Protein AF-A0A7H4N1X7-F1 (afdb_monomer)

pLDDT: mean 76.86, std 14.46, range [34.5, 92.25]

Mean predicted aligned error: 7.49 Å

Structure (mmCIF, N/CA/C/O backbone):
data_AF-A0A7H4N1X7-F1
#
_entry.id   AF-A0A7H4N1X7-F1
#
loop_
_atom_site.group_PDB
_atom_site.id
_atom_site.type_symbol
_atom_site.label_atom_id
_atom_site.label_alt_id
_atom_site.label_comp_id
_atom_site.label_asym_id
_atom_site.label_entity_id
_atom_site.label_seq_id
_atom_site.pdbx_PDB_ins_code
_atom_site.Cartn_x
_atom_site.Cartn_y
_atom_site.Cartn_z
_atom_site.occupancy
_atom_site.B_iso_or_equiv
_atom_site.auth_seq_id
_atom_site.auth_comp_id
_atom_site.auth_asym_id
_atom_site.auth_atom_id
_atom_site.pdbx_PDB_model_num
ATOM 1 N N . MET A 1 1 ? -12.679 -11.732 -11.291 1.00 58.66 1 MET A N 1
ATOM 2 C CA . MET A 1 1 ? -12.566 -10.983 -10.024 1.00 58.66 1 MET A CA 1
ATOM 3 C C . MET A 1 1 ? -13.810 -11.334 -9.248 1.00 58.66 1 MET A C 1
ATOM 5 O O . MET A 1 1 ? -14.878 -10.873 -9.626 1.00 58.66 1 MET A O 1
ATOM 9 N N . ASP A 1 2 ? -13.686 -12.229 -8.275 1.00 79.62 2 ASP A N 1
ATOM 10 C CA . ASP A 1 2 ? -14.814 -12.658 -7.452 1.00 79.62 2 ASP A CA 1
ATOM 11 C C . ASP A 1 2 ? -15.190 -11.560 -6.456 1.00 79.62 2 ASP A C 1
ATOM 13 O O . ASP A 1 2 ? -14.318 -10.963 -5.820 1.00 79.62 2 ASP A O 1
ATOM 17 N N . VAL A 1 3 ? -16.490 -11.299 -6.305 1.00 81.25 3 VAL A N 1
ATOM 18 C CA . VAL A 1 3 ? -17.020 -10.285 -5.372 1.00 81.25 3 VAL 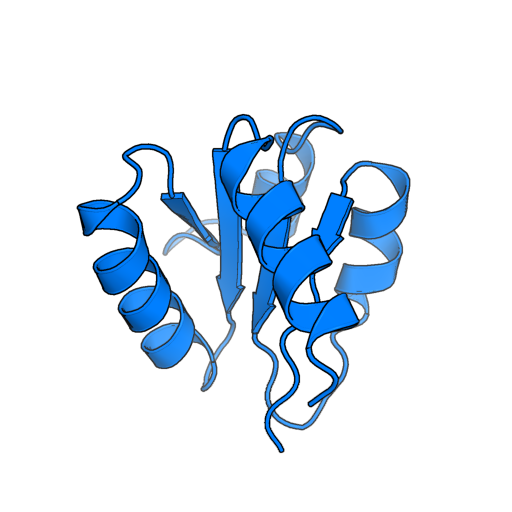A CA 1
ATOM 19 C C . VAL A 1 3 ? -16.564 -10.571 -3.938 1.00 81.25 3 VAL A C 1
ATOM 21 O O . VAL A 1 3 ? -16.228 -9.649 -3.199 1.00 81.25 3 VAL A O 1
ATOM 24 N N . GLN A 1 4 ? -16.461 -11.851 -3.578 1.00 81.75 4 GLN A N 1
ATOM 25 C CA . GLN A 1 4 ? -16.021 -12.294 -2.259 1.00 81.75 4 GLN A CA 1
ATOM 26 C C . GLN A 1 4 ? -14.566 -11.906 -1.961 1.00 81.75 4 GLN A C 1
ATOM 28 O O . GLN A 1 4 ? -14.281 -11.314 -0.924 1.00 81.75 4 GLN A O 1
ATOM 33 N N . GLN A 1 5 ? -13.652 -12.155 -2.903 1.00 75.19 5 GLN A N 1
ATOM 34 C CA . GLN A 1 5 ? -12.240 -11.777 -2.757 1.00 75.19 5 GLN A CA 1
ATOM 35 C C . GLN A 1 5 ? -12.079 -10.260 -2.623 1.00 75.19 5 GLN A C 1
ATOM 37 O O . GLN A 1 5 ? -11.203 -9.770 -1.912 1.00 75.19 5 GLN A O 1
ATOM 42 N N . PHE A 1 6 ? -12.933 -9.505 -3.314 1.00 78.12 6 PHE A N 1
ATOM 43 C CA . PHE A 1 6 ? -12.938 -8.055 -3.223 1.00 78.12 6 PHE A CA 1
ATOM 44 C C . PHE A 1 6 ? -13.443 -7.569 -1.859 1.00 78.12 6 PHE A C 1
ATOM 46 O O . PHE A 1 6 ? -12.816 -6.700 -1.255 1.00 78.12 6 PHE A O 1
ATOM 53 N N . ALA A 1 7 ? -14.518 -8.163 -1.336 1.00 84.38 7 ALA A N 1
ATOM 54 C CA . ALA A 1 7 ? -15.035 -7.856 -0.005 1.00 84.38 7 ALA A CA 1
ATOM 55 C C . ALA A 1 7 ? -14.009 -8.167 1.099 1.00 84.38 7 ALA A C 1
ATOM 57 O O . ALA A 1 7 ? -13.801 -7.345 1.990 1.00 84.38 7 ALA A O 1
ATOM 58 N N . GLU A 1 8 ? -13.310 -9.300 1.011 1.00 84.31 8 GLU A N 1
ATOM 59 C CA . GLU A 1 8 ? -12.236 -9.669 1.945 1.00 84.31 8 GLU A CA 1
ATOM 60 C C . GLU A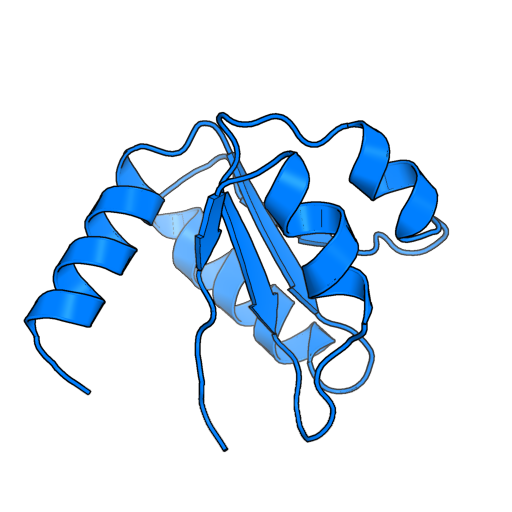 1 8 ? -11.061 -8.684 1.892 1.00 84.31 8 GLU A C 1
ATOM 62 O O . GLU A 1 8 ? -10.550 -8.265 2.932 1.00 84.31 8 GLU A O 1
ATOM 67 N N . ALA A 1 9 ? -10.663 -8.253 0.691 1.00 83.44 9 ALA A N 1
ATOM 68 C CA . ALA A 1 9 ? -9.621 -7.244 0.525 1.00 83.44 9 ALA A CA 1
ATOM 69 C C . ALA A 1 9 ? -10.030 -5.892 1.131 1.00 83.44 9 ALA A C 1
ATOM 71 O O . ALA A 1 9 ? -9.214 -5.248 1.791 1.00 83.44 9 ALA A O 1
ATOM 72 N N . ILE A 1 10 ? -11.287 -5.474 0.948 1.00 86.00 10 ILE A N 1
ATOM 73 C CA . ILE A 1 10 ? -11.823 -4.258 1.573 1.00 86.00 10 ILE A CA 1
ATOM 74 C C . ILE A 1 10 ? -11.816 -4.393 3.095 1.00 86.00 10 ILE A C 1
ATOM 76 O O . ILE A 1 10 ? -11.341 -3.488 3.775 1.00 86.00 10 ILE A O 1
ATOM 80 N N . GLN A 1 11 ? -12.289 -5.515 3.638 1.00 86.69 11 GLN A N 1
ATOM 81 C CA . GLN A 1 11 ? -12.286 -5.747 5.084 1.00 86.69 11 GLN A CA 1
ATOM 82 C C . GLN A 1 11 ? -10.872 -5.667 5.662 1.00 86.69 11 GLN A C 1
ATOM 84 O O . GLN A 1 11 ? -10.655 -4.964 6.647 1.00 86.69 11 GLN A O 1
ATOM 89 N N . ALA A 1 12 ? -9.887 -6.277 4.999 1.00 85.75 12 ALA A N 1
ATOM 90 C CA . ALA A 1 12 ? -8.488 -6.165 5.400 1.00 85.75 12 ALA A CA 1
ATOM 91 C C . ALA A 1 12 ? -7.975 -4.713 5.338 1.00 85.75 12 ALA A C 1
ATOM 93 O O . ALA A 1 12 ? -7.271 -4.265 6.246 1.00 85.75 12 ALA A O 1
ATOM 94 N N . LEU A 1 13 ? -8.337 -3.960 4.291 1.00 85.44 13 LEU A N 1
ATOM 95 C CA . LEU A 1 13 ? -7.988 -2.540 4.145 1.00 85.44 13 LEU A CA 1
ATOM 96 C C . LEU A 1 13 ? -8.608 -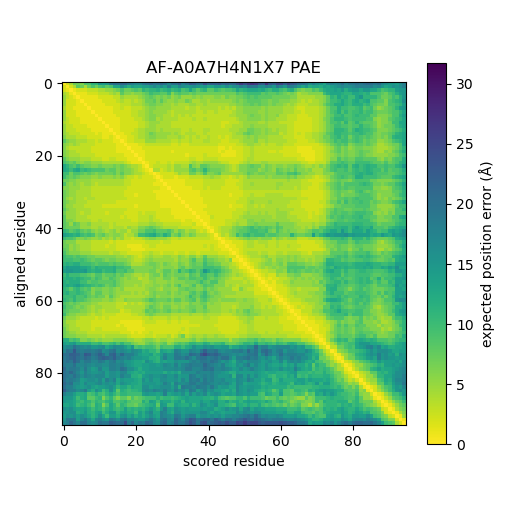1.671 5.242 1.00 85.44 13 LEU A C 1
ATOM 98 O O . LEU A 1 13 ? -7.991 -0.686 5.644 1.00 85.44 13 LEU A O 1
ATOM 102 N N . VAL A 1 14 ? -9.797 -2.016 5.735 1.00 86.50 14 VAL A N 1
ATOM 103 C CA . VAL A 1 14 ? -10.488 -1.294 6.814 1.00 86.50 14 VAL A CA 1
ATOM 104 C C . VAL A 1 14 ? -9.919 -1.669 8.183 1.00 86.50 14 VAL A C 1
ATOM 106 O O . VAL A 1 14 ? -9.652 -0.782 8.988 1.00 86.50 14 VAL A O 1
ATOM 109 N N . SER A 1 15 ? -9.659 -2.953 8.439 1.00 87.75 15 SER A N 1
ATOM 110 C CA . SER A 1 15 ? -9.233 -3.444 9.756 1.00 87.75 15 SER A CA 1
ATOM 111 C C . SER A 1 15 ? -7.752 -3.220 10.069 1.00 87.75 15 SER A C 1
ATOM 113 O O . SER A 1 15 ? -7.348 -3.335 11.223 1.00 87.75 15 SER A O 1
ATOM 115 N N . ALA A 1 16 ? -6.913 -2.966 9.061 1.00 88.25 16 ALA A N 1
ATOM 116 C CA . ALA A 1 16 ? -5.476 -2.790 9.267 1.00 88.25 16 ALA A CA 1
ATOM 117 C C . ALA A 1 16 ? -5.166 -1.604 10.194 1.00 88.25 16 ALA A C 1
ATOM 119 O O . ALA A 1 16 ? -5.914 -0.630 10.251 1.00 88.25 16 ALA A O 1
ATOM 120 N N . ARG A 1 17 ? -4.028 -1.612 10.883 1.00 88.31 17 ARG A N 1
ATOM 121 C CA . ARG A 1 17 ? -3.557 -0.400 11.567 1.00 88.31 17 ARG A CA 1
ATOM 122 C C . ARG A 1 17 ? -3.006 0.595 10.550 1.00 88.31 17 ARG A C 1
ATOM 124 O O . ARG A 1 17 ? -3.491 1.720 10.460 1.00 88.31 17 ARG A O 1
ATOM 131 N N . ARG A 1 18 ? -2.060 0.137 9.731 1.00 89.81 18 ARG A N 1
ATOM 132 C CA . ARG A 1 18 ? -1.461 0.902 8.635 1.00 89.81 18 ARG A CA 1
ATOM 133 C C . ARG A 1 18 ? -1.450 0.079 7.347 1.00 89.81 18 ARG A C 1
ATOM 135 O O . ARG A 1 18 ? -1.408 -1.151 7.389 1.00 89.81 18 ARG A O 1
ATOM 142 N N . ILE A 1 19 ? -1.492 0.760 6.207 1.00 90.50 19 ILE A N 1
ATOM 143 C CA . ILE A 1 19 ? -1.415 0.142 4.880 1.00 90.50 19 ILE A CA 1
ATOM 144 C C . ILE A 1 19 ? -0.042 0.451 4.291 1.00 90.50 19 ILE A C 1
ATOM 146 O O . ILE A 1 19 ? 0.352 1.611 4.183 1.00 90.50 19 ILE A O 1
ATOM 150 N N . VAL A 1 20 ? 0.681 -0.586 3.893 1.00 90.69 20 VAL A N 1
ATOM 151 C CA . VAL A 1 20 ? 2.033 -0.495 3.348 1.00 90.69 20 VAL A CA 1
ATOM 152 C C . VAL A 1 20 ? 2.028 -1.029 1.929 1.00 90.69 20 VAL A C 1
ATOM 154 O O . VAL A 1 20 ? 1.746 -2.200 1.694 1.00 90.69 20 VAL A O 1
ATOM 157 N N . ILE A 1 21 ? 2.336 -0.176 0.963 1.00 90.12 21 ILE A N 1
ATOM 158 C CA . ILE A 1 21 ? 2.336 -0.526 -0.452 1.00 90.12 21 ILE A CA 1
ATOM 159 C C . ILE A 1 21 ? 3.780 -0.725 -0.897 1.00 90.12 21 ILE A C 1
ATOM 161 O O . ILE A 1 21 ? 4.563 0.218 -0.917 1.00 90.12 21 ILE A O 1
ATOM 165 N N . ILE A 1 22 ? 4.138 -1.941 -1.290 1.00 87.88 22 ILE A N 1
ATOM 166 C CA . ILE A 1 22 ? 5.468 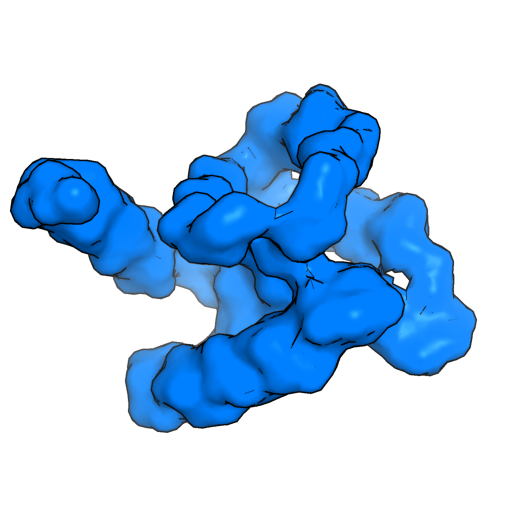-2.252 -1.813 1.00 87.88 22 ILE A CA 1
ATOM 167 C C . ILE A 1 22 ? 5.400 -2.231 -3.335 1.00 87.88 22 ILE A C 1
ATOM 169 O O . ILE A 1 22 ? 4.768 -3.099 -3.936 1.00 87.88 22 ILE A O 1
ATOM 173 N N . GLY A 1 23 ? 6.070 -1.271 -3.966 1.00 86.31 23 GLY A N 1
ATOM 174 C CA . GLY A 1 23 ? 6.147 -1.166 -5.423 1.00 86.31 23 GLY A CA 1
ATOM 175 C C . GLY A 1 23 ? 7.561 -0.827 -5.861 1.00 86.31 23 GLY A C 1
ATOM 176 O O . GLY A 1 23 ? 8.089 0.213 -5.496 1.00 86.31 23 GLY A O 1
ATOM 177 N N . MET A 1 24 ? 8.191 -1.686 -6.665 1.00 80.44 24 MET A N 1
ATOM 178 C CA . MET A 1 24 ? 9.552 -1.441 -7.163 1.00 80.44 24 MET A CA 1
ATOM 179 C C . MET A 1 24 ? 9.581 -1.177 -8.667 1.00 80.44 24 MET A C 1
ATOM 181 O O . MET A 1 24 ? 8.809 -1.768 -9.427 1.00 80.44 24 MET A O 1
ATOM 185 N N . ARG A 1 25 ? 10.546 -0.358 -9.109 1.00 81.38 25 ARG A N 1
ATOM 186 C CA . ARG A 1 25 ? 10.803 -0.042 -10.526 1.00 81.38 25 ARG A CA 1
ATOM 187 C C . ARG A 1 25 ? 9.511 0.410 -11.221 1.00 81.38 25 ARG A C 1
ATOM 189 O O . ARG A 1 25 ? 8.921 1.410 -10.835 1.00 81.38 25 ARG A O 1
ATOM 196 N N . ASN A 1 26 ? 9.019 -0.368 -12.180 1.00 81.69 26 ASN A N 1
ATOM 197 C CA . ASN A 1 26 ? 7.836 -0.036 -12.973 1.00 81.69 26 ASN A CA 1
ATOM 198 C C . ASN A 1 26 ? 6.531 -0.083 -12.160 1.00 81.69 26 ASN A C 1
ATOM 200 O O . ASN A 1 26 ? 5.524 0.456 -12.602 1.00 81.69 26 ASN A O 1
ATOM 204 N N . ALA A 1 27 ? 6.536 -0.719 -10.983 1.00 81.69 27 ALA A N 1
ATOM 205 C CA . ALA A 1 27 ? 5.399 -0.728 -10.067 1.00 81.69 27 ALA A CA 1
ATOM 206 C C . ALA A 1 27 ? 5.368 0.475 -9.114 1.00 81.69 27 ALA A C 1
ATOM 208 O O . ALA A 1 27 ? 4.351 0.695 -8.463 1.00 81.69 27 ALA A O 1
ATOM 209 N N . TYR A 1 28 ? 6.441 1.271 -9.046 1.00 86.50 28 TYR A N 1
ATOM 210 C CA . TYR A 1 28 ? 6.514 2.422 -8.147 1.00 86.50 28 TYR A CA 1
ATOM 211 C C . TYR A 1 28 ? 5.487 3.525 -8.484 1.00 86.50 28 TYR A C 1
ATOM 213 O O . TYR A 1 28 ? 4.775 3.953 -7.576 1.00 86.50 28 TYR A O 1
ATOM 221 N N . PRO A 1 29 ? 5.287 3.933 -9.759 1.00 87.81 29 PRO A N 1
ATOM 222 C CA . PRO A 1 29 ? 4.258 4.923 -10.095 1.00 87.81 29 PRO A CA 1
ATOM 223 C C . PRO A 1 29 ? 2.839 4.444 -9.758 1.00 87.81 29 PRO A C 1
ATOM 225 O O . PRO A 1 29 ? 2.025 5.212 -9.252 1.00 87.81 29 PRO A O 1
ATOM 228 N N . ALA A 1 30 ? 2.552 3.157 -9.979 1.00 88.50 30 ALA A N 1
ATOM 229 C CA . ALA A 1 30 ? 1.268 2.559 -9.621 1.00 88.50 30 ALA A CA 1
ATOM 230 C C . ALA A 1 30 ? 1.058 2.518 -8.096 1.00 88.50 30 ALA A C 1
ATOM 232 O O . ALA A 1 30 ? -0.043 2.793 -7.621 1.00 88.50 30 ALA A O 1
ATOM 233 N N . ALA A 1 31 ? 2.116 2.238 -7.326 1.00 89.94 31 ALA A N 1
ATOM 234 C CA . ALA A 1 31 ? 2.073 2.241 -5.865 1.00 89.94 31 ALA A CA 1
ATOM 235 C C . ALA A 1 31 ? 1.800 3.642 -5.304 1.00 89.94 31 ALA A C 1
ATOM 237 O O . ALA A 1 31 ? 0.964 3.797 -4.414 1.00 89.94 31 ALA A O 1
ATOM 238 N N . LEU A 1 32 ? 2.449 4.669 -5.862 1.00 90.44 32 LEU A N 1
ATOM 239 C CA . LEU A 1 32 ? 2.181 6.063 -5.511 1.00 90.44 32 LEU A CA 1
ATOM 240 C C . LEU A 1 32 ? 0.749 6.477 -5.849 1.00 90.44 32 LEU A C 1
ATOM 242 O O . LEU A 1 32 ? 0.102 7.136 -5.037 1.00 90.44 32 LEU A O 1
ATOM 246 N N . HIS A 1 33 ? 0.239 6.063 -7.010 1.00 91.31 33 HIS A N 1
ATOM 247 C CA . HIS A 1 33 ? -1.137 6.361 -7.389 1.00 91.31 33 HIS A CA 1
ATOM 248 C C . HIS A 1 33 ? -2.145 5.699 -6.442 1.00 91.31 33 HIS A C 1
ATOM 250 O O . HIS A 1 33 ? -3.065 6.360 -5.965 1.00 91.31 33 HIS A O 1
ATOM 256 N N . LEU A 1 34 ? -1.938 4.425 -6.084 1.00 88.44 34 LEU A N 1
ATOM 257 C CA . LEU A 1 34 ? -2.790 3.755 -5.098 1.00 88.44 34 LEU A CA 1
ATOM 258 C C . LEU A 1 34 ? -2.711 4.442 -3.733 1.00 88.44 34 LEU A C 1
ATOM 260 O O . LEU A 1 34 ? -3.739 4.627 -3.087 1.00 88.44 34 LEU A O 1
ATOM 264 N N . ARG A 1 35 ? -1.516 4.867 -3.303 1.00 91.50 35 ARG A N 1
ATOM 265 C CA . ARG A 1 35 ? -1.375 5.656 -2.076 1.00 91.50 35 ARG A CA 1
ATOM 266 C C . ARG A 1 35 ? -2.223 6.916 -2.137 1.00 91.50 35 ARG A C 1
ATOM 268 O O . ARG A 1 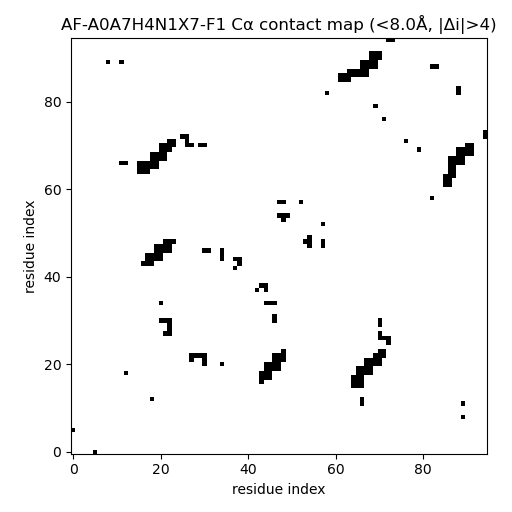35 ? -2.934 7.176 -1.181 1.00 91.50 35 ARG A O 1
ATOM 275 N N . GLN A 1 36 ? -2.175 7.673 -3.233 1.00 92.25 36 GLN A N 1
ATOM 276 C CA . GLN A 1 36 ? -2.968 8.897 -3.388 1.00 92.25 36 GLN A CA 1
ATOM 277 C C . GLN A 1 36 ? -4.473 8.627 -3.308 1.00 92.25 36 GLN A C 1
ATOM 279 O O . GLN A 1 36 ? -5.179 9.374 -2.636 1.00 92.25 36 GLN A O 1
ATOM 284 N N . GLN A 1 37 ? -4.954 7.549 -3.934 1.00 91.81 37 GLN A N 1
ATOM 285 C CA . GL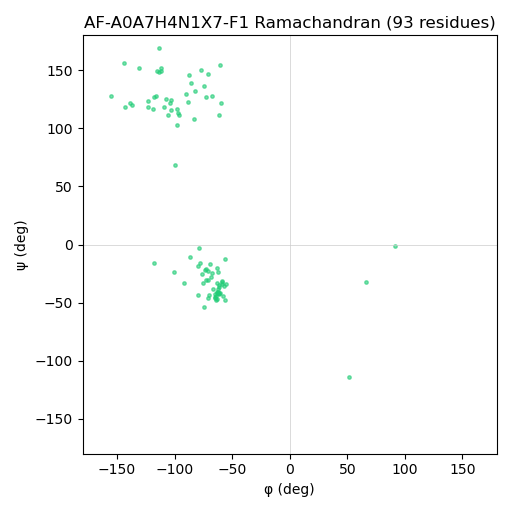N A 1 37 ? -6.362 7.152 -3.852 1.00 91.81 37 GLN A CA 1
ATOM 286 C C . GLN A 1 37 ? -6.760 6.757 -2.426 1.00 91.81 37 GLN A C 1
ATOM 288 O O . GLN A 1 37 ? -7.785 7.205 -1.921 1.00 91.81 37 GLN A O 1
ATOM 293 N N . LEU A 1 38 ? -5.934 5.951 -1.755 1.00 88.44 38 LEU A N 1
ATOM 294 C CA . LEU A 1 38 ? -6.216 5.497 -0.396 1.00 88.44 38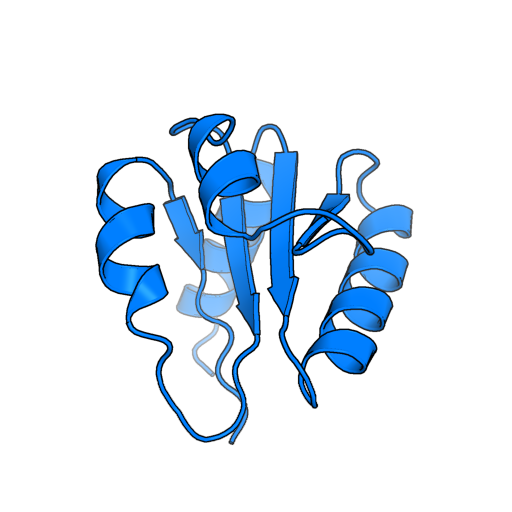 LEU A CA 1
ATOM 295 C C . LEU A 1 38 ? -6.077 6.615 0.637 1.00 88.44 38 LEU A C 1
ATOM 297 O O . LEU A 1 38 ? -6.816 6.598 1.614 1.00 88.44 38 LEU A O 1
ATOM 301 N N . LEU A 1 39 ? -5.202 7.601 0.414 1.00 89.88 39 LEU A N 1
ATOM 302 C CA . LEU A 1 39 ? -5.015 8.738 1.320 1.00 89.88 39 LEU A CA 1
ATOM 303 C C . LEU A 1 39 ? -6.314 9.532 1.523 1.00 89.88 39 LEU A C 1
ATOM 305 O O . LEU A 1 39 ? -6.542 10.066 2.603 1.00 89.88 39 LEU A O 1
ATOM 309 N N . GLN A 1 40 ? -7.173 9.578 0.498 1.00 87.38 40 GLN A N 1
ATOM 310 C CA . GLN A 1 40 ? -8.483 10.237 0.564 1.00 87.38 40 GLN A CA 1
ATOM 311 C C . GLN A 1 40 ? -9.466 9.505 1.489 1.00 87.38 40 GLN A C 1
ATOM 313 O O . GLN A 1 40 ? -10.358 10.126 2.054 1.00 87.38 40 GLN A O 1
ATOM 318 N N . ALA A 1 41 ? -9.307 8.191 1.654 1.00 85.75 41 ALA A N 1
ATOM 319 C CA . ALA A 1 41 ? -10.161 7.370 2.510 1.00 85.75 41 ALA A CA 1
ATOM 320 C C . ALA A 1 41 ? -9.523 7.068 3.880 1.00 85.75 41 ALA A C 1
ATOM 322 O O . ALA A 1 41 ? -10.224 6.734 4.833 1.00 85.75 41 ALA A O 1
ATOM 323 N N . ARG A 1 42 ? -8.187 7.128 3.982 1.00 82.69 42 ARG A N 1
ATOM 324 C CA . ARG A 1 42 ? -7.415 6.592 5.107 1.00 82.69 42 ARG A CA 1
ATOM 325 C C . ARG A 1 42 ? -6.068 7.300 5.252 1.00 82.69 42 ARG A C 1
ATOM 327 O O . ARG A 1 42 ? -5.272 7.328 4.324 1.00 82.69 42 ARG A O 1
ATOM 334 N N . GLY A 1 43 ? -5.757 7.796 6.450 1.00 80.25 43 GLY A N 1
ATOM 335 C CA . GLY A 1 43 ? -4.537 8.589 6.674 1.00 80.25 43 GLY A CA 1
ATOM 336 C C . GLY A 1 43 ? -3.222 7.796 6.756 1.00 80.25 43 GLY A C 1
ATOM 337 O O . GLY A 1 43 ? -2.160 8.340 6.473 1.00 80.25 43 GLY A O 1
ATOM 338 N N . GLN A 1 44 ? -3.256 6.513 7.132 1.00 89.06 44 GLN A N 1
ATOM 339 C CA . GLN A 1 44 ? -2.043 5.731 7.429 1.00 89.06 44 GLN A CA 1
ATOM 340 C C . GLN A 1 44 ? -1.631 4.834 6.253 1.00 89.06 44 GLN A C 1
ATOM 342 O O . GLN A 1 44 ? -1.733 3.609 6.336 1.00 89.06 44 GLN A O 1
ATOM 347 N N . VAL A 1 45 ? -1.186 5.453 5.152 1.00 91.12 45 VAL A N 1
ATOM 348 C CA . VAL A 1 45 ? -0.753 4.751 3.930 1.00 91.12 45 VAL A CA 1
ATOM 349 C C . VAL A 1 45 ? 0.683 5.124 3.552 1.00 91.12 45 VAL A C 1
ATOM 351 O O . VAL A 1 45 ? 0.982 6.280 3.230 1.00 91.12 45 VAL A O 1
ATOM 354 N N . LEU A 1 46 ? 1.566 4.126 3.550 1.00 90.88 46 LEU A N 1
ATOM 355 C CA . LEU A 1 46 ? 2.996 4.246 3.258 1.00 90.88 46 LEU A CA 1
ATOM 356 C C . LEU A 1 46 ? 3.341 3.512 1.960 1.00 90.88 46 LEU A C 1
ATOM 358 O O . LEU A 1 46 ? 2.716 2.508 1.627 1.00 90.88 46 LEU A O 1
ATOM 362 N N . VAL A 1 47 ? 4.337 4.008 1.226 1.00 90.12 47 VAL A N 1
ATOM 363 C CA . VAL A 1 47 ? 4.878 3.341 0.032 1.00 90.12 47 VAL A CA 1
ATOM 364 C C . VAL A 1 47 ? 6.338 3.019 0.284 1.00 90.12 47 VAL A C 1
ATOM 366 O O . VAL A 1 47 ? 7.104 3.914 0.628 1.00 90.12 47 VAL A O 1
ATOM 369 N N . LEU A 1 48 ? 6.698 1.754 0.084 1.00 88.69 48 LEU A N 1
ATOM 370 C CA . LEU A 1 48 ? 8.049 1.235 0.233 1.00 88.69 48 LEU A CA 1
ATOM 371 C C . LEU A 1 48 ? 8.608 0.748 -1.115 1.00 88.69 48 LEU A C 1
ATOM 373 O O . LEU A 1 48 ? 7.853 0.213 -1.941 1.00 88.69 48 LEU A O 1
ATOM 377 N N . PRO A 1 49 ? 9.933 0.832 -1.322 1.00 84.12 49 PRO A N 1
ATOM 378 C CA . PRO A 1 49 ? 10.922 1.443 -0.426 1.00 84.12 49 PRO A CA 1
ATOM 379 C C . PRO A 1 49 ? 10.907 2.976 -0.498 1.00 84.12 49 PRO A C 1
ATOM 381 O O . PRO A 1 49 ? 10.611 3.552 -1.553 1.00 84.12 49 PRO A O 1
ATOM 384 N N . GLN A 1 50 ? 11.252 3.635 0.605 1.00 81.25 50 GLN A N 1
ATOM 385 C CA . GLN A 1 50 ? 11.513 5.072 0.595 1.00 81.25 50 GLN A CA 1
ATOM 386 C C . GLN A 1 50 ? 12.833 5.388 -0.125 1.00 81.25 50 GLN A C 1
ATOM 388 O O . GLN A 1 50 ? 13.776 4.590 -0.095 1.00 81.25 50 GLN A O 1
ATOM 393 N N . PRO A 1 51 ? 12.926 6.540 -0.817 1.00 77.19 51 PRO A N 1
ATOM 394 C CA . PRO A 1 51 ? 14.148 6.917 -1.513 1.00 77.19 51 PRO A CA 1
ATOM 395 C C . PRO A 1 51 ? 15.312 7.018 -0.519 1.00 77.19 51 PRO A C 1
ATOM 397 O O . PRO A 1 51 ? 15.258 7.788 0.433 1.00 77.19 51 PRO A O 1
ATOM 400 N N . GLY A 1 52 ? 16.366 6.236 -0.757 1.00 78.12 52 GLY A N 1
ATOM 401 C CA . GLY A 1 52 ? 17.558 6.210 0.093 1.00 78.12 52 GLY A CA 1
ATOM 402 C C . GLY A 1 52 ? 17.540 5.175 1.224 1.00 78.12 52 GLY A C 1
ATOM 403 O O . GLY A 1 52 ? 18.547 5.062 1.913 1.00 78.12 52 GLY A O 1
ATOM 404 N N . GLN A 1 53 ? 16.466 4.394 1.390 1.00 76.62 53 GLN A N 1
ATOM 405 C CA . GLN A 1 53 ? 16.413 3.280 2.346 1.00 76.62 53 GLN A CA 1
ATOM 406 C C . GLN A 1 53 ? 16.339 1.925 1.646 1.00 76.62 53 GLN A C 1
ATOM 408 O O . GLN A 1 53 ? 15.839 1.798 0.521 1.00 76.62 53 GLN A O 1
ATOM 413 N N . SER A 1 54 ? 16.859 0.888 2.307 1.00 79.56 54 SER A N 1
ATOM 414 C CA . SER A 1 54 ? 16.725 -0.471 1.805 1.00 79.56 54 SER A CA 1
ATOM 415 C C . SER A 1 54 ? 15.401 -1.079 2.269 1.00 79.56 54 SER A C 1
ATOM 417 O O . SER A 1 54 ? 14.996 -0.961 3.422 1.00 79.56 54 SER A O 1
ATOM 419 N N . LEU A 1 55 ? 14.737 -1.814 1.373 1.00 75.75 55 LEU A N 1
ATOM 420 C CA . LEU A 1 55 ? 13.478 -2.493 1.692 1.00 75.75 55 LEU A CA 1
ATOM 421 C C . LEU A 1 55 ? 13.619 -3.421 2.915 1.00 75.75 55 LEU A C 1
ATOM 423 O O . LEU A 1 55 ? 12.672 -3.579 3.675 1.00 75.75 55 LEU A O 1
ATOM 427 N N . SER A 1 56 ? 14.794 -4.037 3.090 1.00 76.44 56 SER A N 1
ATOM 428 C CA . SER A 1 56 ? 15.102 -4.941 4.203 1.00 76.44 56 SER A CA 1
ATOM 429 C C . SER A 1 56 ? 15.019 -4.260 5.567 1.00 76.44 56 SER A C 1
ATOM 431 O O . SER A 1 56 ? 14.583 -4.909 6.509 1.00 76.44 56 SER A O 1
ATOM 433 N N . GLU A 1 57 ? 15.430 -2.995 5.670 1.00 75.56 57 GLU A N 1
ATOM 434 C CA . GLU A 1 57 ? 15.362 -2.212 6.911 1.00 75.56 57 GLU A CA 1
ATOM 435 C C . GLU A 1 57 ? 13.907 -1.860 7.238 1.00 75.56 57 GLU A C 1
ATOM 437 O O . GLU A 1 57 ? 13.447 -2.104 8.349 1.00 75.56 57 GLU A O 1
ATOM 442 N N . GLU A 1 58 ? 13.141 -1.401 6.245 1.00 79.62 58 GLU A N 1
ATOM 443 C CA . GLU A 1 58 ? 11.738 -1.007 6.438 1.00 79.62 58 GLU A CA 1
ATOM 444 C C . GLU A 1 58 ? 10.799 -2.207 6.685 1.00 79.62 58 GLU A C 1
ATOM 446 O O . GLU A 1 58 ? 9.736 -2.061 7.285 1.00 79.62 58 GLU A O 1
ATOM 451 N N . LEU A 1 59 ? 11.189 -3.416 6.260 1.00 77.44 59 LEU A N 1
ATOM 452 C CA . LEU A 1 59 ? 10.459 -4.662 6.535 1.00 77.44 59 LEU A CA 1
ATOM 453 C C . LEU A 1 59 ? 10.471 -5.054 8.022 1.00 77.44 59 LEU A C 1
ATOM 455 O O . LEU A 1 59 ? 9.582 -5.792 8.441 1.00 77.44 59 LEU A O 1
ATOM 459 N N . VAL A 1 60 ? 11.464 -4.607 8.802 1.00 79.06 60 VAL A N 1
ATOM 460 C CA . VAL A 1 60 ? 11.598 -4.953 10.231 1.00 79.06 60 VAL A CA 1
ATOM 461 C C . VAL A 1 60 ? 10.553 -4.233 11.087 1.00 79.06 60 VAL A C 1
ATOM 463 O O . VAL A 1 60 ? 10.083 -4.795 12.072 1.00 79.06 60 VAL A O 1
ATOM 466 N N . ASP A 1 61 ? 10.132 -3.037 10.676 1.00 79.88 61 ASP A N 1
ATOM 467 C CA . ASP A 1 61 ? 9.135 -2.219 11.384 1.00 79.88 61 ASP A CA 1
ATOM 468 C C . ASP A 1 61 ? 7.677 -2.664 11.158 1.00 79.88 61 ASP A C 1
ATOM 470 O O . ASP A 1 61 ? 6.737 -2.080 11.721 1.00 79.88 61 ASP A O 1
ATOM 474 N N . LEU A 1 62 ? 7.465 -3.679 10.314 1.00 81.75 62 LEU A N 1
ATOM 475 C CA . LEU A 1 62 ? 6.141 -4.199 9.999 1.00 81.75 62 LEU A CA 1
ATOM 476 C C . LEU A 1 62 ? 5.662 -5.180 11.070 1.00 81.75 62 LEU A C 1
ATOM 478 O O . LEU A 1 62 ? 6.362 -6.125 11.434 1.00 81.75 62 LEU A O 1
ATOM 482 N N . THR A 1 63 ? 4.427 -4.989 11.532 1.00 81.50 63 THR A N 1
ATOM 483 C CA . THR A 1 63 ? 3.785 -5.865 12.520 1.00 81.50 63 THR A CA 1
ATOM 484 C C . THR A 1 63 ? 2.597 -6.619 11.918 1.00 81.50 63 THR A C 1
ATOM 486 O O . THR A 1 63 ? 2.125 -6.314 10.821 1.00 81.50 63 THR A O 1
ATOM 489 N N . ALA A 1 64 ? 2.065 -7.605 12.647 1.00 80.25 64 ALA A N 1
ATOM 490 C CA . ALA A 1 64 ? 0.919 -8.407 12.200 1.00 80.25 64 ALA A CA 1
ATOM 491 C C . ALA A 1 64 ? -0.371 -7.592 11.999 1.00 80.25 64 ALA A C 1
ATOM 493 O O . ALA A 1 64 ? -1.277 -8.014 11.273 1.00 80.25 64 ALA A O 1
ATOM 494 N N . ASP A 1 65 ? -0.441 -6.411 12.613 1.00 84.88 65 ASP A N 1
ATOM 495 C CA . ASP A 1 65 ? -1.576 -5.502 12.495 1.00 84.88 65 ASP A CA 1
ATOM 496 C C . ASP A 1 65 ? -1.584 -4.713 11.186 1.00 84.88 65 ASP A C 1
ATOM 498 O O . ASP A 1 65 ? -2.618 -4.161 10.795 1.00 84.88 65 ASP A O 1
ATOM 502 N N . ASP A 1 66 ? -0.452 -4.693 10.491 1.00 87.38 66 ASP A N 1
ATOM 503 C CA . ASP A 1 66 ? -0.262 -3.946 9.264 1.00 87.38 66 ASP A CA 1
ATOM 504 C C . ASP A 1 66 ? -0.690 -4.771 8.048 1.00 87.38 66 ASP A C 1
ATOM 506 O O . ASP A 1 66 ? -0.543 -5.997 7.994 1.00 87.38 66 ASP A O 1
ATOM 510 N N . LEU A 1 67 ? -1.234 -4.077 7.050 1.00 87.88 67 LEU A N 1
ATOM 511 C CA . LEU A 1 67 ? -1.592 -4.674 5.771 1.00 87.88 67 LEU A CA 1
ATOM 512 C C . LEU A 1 67 ? -0.552 -4.310 4.725 1.00 87.88 67 LEU A C 1
ATOM 514 O O . LEU A 1 67 ? -0.337 -3.133 4.441 1.00 87.88 67 LEU A O 1
ATOM 518 N N . VAL A 1 68 ? 0.021 -5.327 4.090 1.00 87.81 68 VAL A N 1
ATOM 519 C CA . VAL A 1 68 ? 0.993 -5.149 3.012 1.00 87.81 68 VAL A CA 1
ATOM 520 C C . VAL A 1 68 ? 0.342 -5.424 1.658 1.00 87.81 68 VAL A C 1
ATO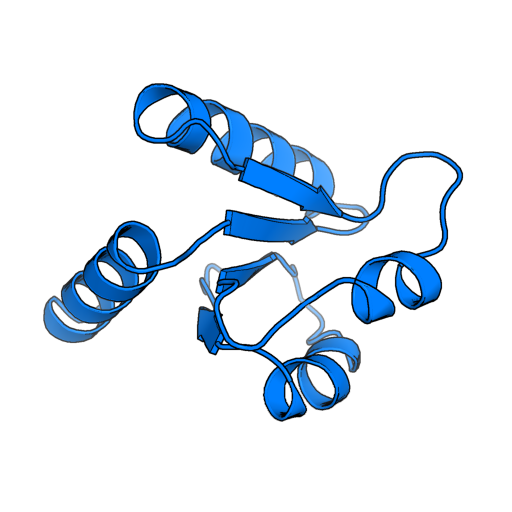M 522 O O . VAL A 1 68 ? -0.150 -6.524 1.397 1.00 87.81 68 VAL A O 1
ATOM 525 N N . VAL A 1 69 ? 0.373 -4.428 0.773 1.00 87.12 69 VAL A N 1
ATOM 526 C CA . VAL A 1 69 ? -0.074 -4.510 -0.621 1.00 87.12 69 VAL A CA 1
ATOM 527 C C . VAL A 1 69 ? 1.151 -4.542 -1.523 1.00 87.12 69 VAL A C 1
ATOM 529 O O . VAL A 1 69 ? 1.870 -3.555 -1.647 1.00 87.12 69 VAL A O 1
ATOM 532 N N . VAL A 1 70 ? 1.403 -5.671 -2.181 1.00 84.62 70 VAL A N 1
ATOM 533 C CA . VAL A 1 70 ? 2.562 -5.803 -3.076 1.00 84.62 70 VAL A CA 1
ATOM 534 C C . VAL A 1 70 ? 2.138 -5.569 -4.519 1.00 84.62 70 VAL A C 1
ATOM 536 O O . VAL A 1 70 ? 1.383 -6.355 -5.091 1.00 84.62 70 VAL A O 1
ATOM 539 N N . MET A 1 71 ? 2.683 -4.520 -5.127 1.00 82.19 71 MET A N 1
ATOM 540 C CA . MET A 1 71 ? 2.580 -4.251 -6.553 1.00 82.19 71 MET A CA 1
ATOM 541 C C . MET A 1 71 ? 3.824 -4.769 -7.271 1.00 82.19 71 MET A C 1
ATOM 543 O O . MET A 1 71 ? 4.926 -4.240 -7.121 1.00 82.19 71 MET A O 1
ATOM 547 N N . ALA A 1 72 ? 3.651 -5.811 -8.079 1.00 74.12 72 ALA A N 1
ATOM 548 C CA . ALA A 1 72 ? 4.731 -6.374 -8.876 1.00 74.12 72 ALA A CA 1
ATOM 549 C C . ALA A 1 72 ? 4.237 -6.723 -10.279 1.00 74.12 72 ALA A C 1
ATOM 551 O O . ALA A 1 72 ? 3.343 -7.550 -10.442 1.00 74.12 72 ALA A O 1
ATOM 552 N N . PHE A 1 73 ? 4.869 -6.134 -11.291 1.00 67.50 73 PHE A N 1
ATOM 553 C CA . PHE A 1 73 ? 4.642 -6.485 -12.688 1.00 67.50 73 PHE A CA 1
ATOM 554 C C . PHE A 1 73 ? 5.616 -7.606 -13.104 1.00 67.50 73 PHE A C 1
ATOM 556 O O . PHE A 1 73 ? 6.826 -7.506 -12.887 1.00 67.50 73 PHE A O 1
ATOM 563 N N . ARG A 1 74 ? 5.097 -8.682 -13.712 1.00 62.88 74 ARG A N 1
ATOM 564 C CA . ARG A 1 74 ? 5.818 -9.822 -14.334 1.00 62.88 74 ARG A CA 1
ATOM 565 C C . ARG A 1 74 ? 6.640 -10.782 -13.457 1.00 62.88 74 ARG A C 1
ATOM 567 O O . ARG A 1 74 ? 6.736 -11.952 -13.816 1.00 62.88 74 ARG A O 1
ATOM 574 N N . ARG A 1 75 ? 7.265 -10.368 -12.351 1.00 57.25 75 ARG A N 1
ATOM 575 C CA . ARG A 1 75 ? 8.063 -11.272 -11.487 1.00 57.25 75 ARG A CA 1
ATOM 576 C C . ARG A 1 75 ? 7.536 -11.243 -10.060 1.00 57.25 75 ARG A C 1
ATOM 578 O O . ARG A 1 75 ? 7.518 -10.179 -9.455 1.00 57.25 75 ARG A O 1
ATOM 585 N N . ARG A 1 76 ? 7.165 -12.406 -9.503 1.00 55.06 76 ARG A N 1
ATOM 586 C CA . ARG A 1 76 ? 6.870 -12.543 -8.065 1.00 55.06 76 ARG A CA 1
ATOM 587 C C . ARG A 1 76 ? 8.134 -12.189 -7.280 1.00 55.06 76 ARG A C 1
ATOM 589 O O . ARG A 1 76 ? 9.101 -12.954 -7.344 1.00 55.06 76 ARG A O 1
ATOM 596 N N . PRO A 1 77 ? 8.175 -11.073 -6.541 1.00 54.47 77 PRO A N 1
ATOM 597 C CA . PRO A 1 77 ? 9.333 -10.769 -5.728 1.00 54.47 77 PRO A CA 1
ATOM 598 C C . PRO A 1 77 ? 9.388 -11.813 -4.610 1.00 54.47 77 PRO A C 1
ATOM 600 O O . PRO A 1 77 ? 8.411 -12.014 -3.887 1.00 54.47 77 PRO A O 1
ATOM 603 N N . ARG A 1 78 ? 10.539 -12.479 -4.448 1.00 54.47 78 ARG A N 1
ATOM 604 C CA . ARG A 1 78 ? 10.787 -13.448 -3.359 1.00 54.47 78 ARG A CA 1
ATOM 605 C C . ARG A 1 78 ? 10.558 -12.846 -1.957 1.00 54.47 78 ARG A C 1
ATOM 607 O O . ARG A 1 78 ? 10.448 -13.596 -0.992 1.00 54.47 78 ARG A O 1
ATOM 614 N N . ILE A 1 79 ? 10.432 -11.518 -1.871 1.00 56.75 79 ILE A N 1
ATOM 615 C CA . ILE A 1 79 ? 10.110 -10.736 -0.673 1.00 56.75 79 ILE A CA 1
ATOM 616 C C . ILE A 1 79 ? 8.768 -11.130 -0.033 1.00 56.75 79 ILE A C 1
ATOM 618 O O . ILE A 1 79 ? 8.660 -11.132 1.190 1.00 56.75 79 ILE A O 1
ATOM 622 N N . ILE A 1 80 ? 7.782 -11.563 -0.837 1.00 54.62 80 ILE A N 1
ATOM 623 C CA . ILE A 1 80 ? 6.456 -11.985 -0.346 1.00 54.62 80 ILE A CA 1
ATOM 624 C C . ILE A 1 80 ? 6.598 -13.141 0.654 1.00 54.62 80 ILE A C 1
ATOM 626 O O . ILE A 1 80 ? 5.875 -13.208 1.643 1.00 54.62 80 ILE A O 1
ATOM 630 N N . ARG A 1 81 ? 7.590 -14.020 0.448 1.00 51.44 81 ARG A N 1
ATOM 631 C CA . ARG A 1 81 ? 7.799 -15.203 1.290 1.00 51.44 81 ARG A CA 1
ATOM 632 C C . ARG A 1 81 ? 8.374 -14.881 2.673 1.00 51.44 81 ARG A C 1
ATOM 634 O O . ARG A 1 81 ? 8.231 -15.702 3.565 1.00 51.44 81 ARG A O 1
ATOM 641 N N . ARG A 1 82 ? 9.035 -13.728 2.843 1.00 50.72 82 ARG A N 1
ATOM 642 C CA . ARG A 1 82 ? 9.563 -13.273 4.144 1.00 50.72 82 ARG A CA 1
ATOM 643 C C . ARG A 1 82 ? 8.559 -12.403 4.898 1.00 50.72 82 ARG A C 1
ATOM 645 O O . ARG A 1 82 ? 8.497 -12.497 6.113 1.00 50.72 82 ARG A O 1
ATOM 652 N N . CYS A 1 83 ? 7.744 -11.625 4.184 1.00 49.94 83 CYS A N 1
ATOM 653 C CA . CYS A 1 83 ? 6.752 -10.740 4.799 1.00 49.94 83 CYS A CA 1
ATOM 654 C C . CYS A 1 83 ? 5.513 -11.490 5.330 1.00 49.94 83 CYS A C 1
ATOM 656 O O . CYS A 1 83 ? 4.956 -11.102 6.351 1.00 49.94 83 CYS A O 1
ATOM 658 N N . CYS A 1 84 ? 5.096 -12.586 4.679 1.00 52.25 84 CYS A N 1
ATOM 659 C CA . CYS A 1 84 ? 3.912 -13.355 5.095 1.00 52.25 84 CYS A CA 1
ATOM 660 C C . CYS A 1 84 ? 4.018 -13.986 6.491 1.00 52.25 84 CYS A C 1
ATOM 662 O O . CYS A 1 84 ? 2.985 -14.264 7.088 1.00 52.25 84 CYS A O 1
ATOM 664 N N . CYS A 1 85 ? 5.226 -14.227 7.015 1.00 52.06 85 CYS A N 1
ATOM 665 C CA . CYS A 1 85 ? 5.373 -14.769 8.370 1.00 52.06 85 CYS A CA 1
ATOM 666 C C . CYS A 1 85 ? 5.041 -13.738 9.458 1.00 52.06 85 CYS A C 1
ATOM 668 O O . CYS A 1 85 ? 4.730 -14.140 10.574 1.00 52.06 85 CYS A O 1
ATOM 670 N N . SER A 1 86 ? 5.089 -12.440 9.136 1.00 52.84 86 SER A N 1
ATOM 671 C CA . SER A 1 86 ? 4.952 -11.362 10.122 1.00 52.84 86 SER A CA 1
ATOM 672 C C . SER A 1 86 ? 3.745 -10.449 9.889 1.00 52.84 86 SER A C 1
ATOM 674 O O . SER A 1 86 ? 3.378 -9.734 10.813 1.00 52.84 86 SER A O 1
ATOM 676 N N . CYS A 1 87 ? 3.112 -10.461 8.703 1.00 55.25 87 CYS A N 1
ATOM 677 C CA . CYS A 1 87 ? 2.049 -9.512 8.330 1.00 55.25 87 CYS A CA 1
ATOM 678 C C . CYS A 1 87 ? 0.937 -10.127 7.471 1.00 55.25 87 CYS A C 1
ATOM 680 O O . CYS A 1 87 ? 1.158 -11.073 6.709 1.00 55.25 87 CYS A O 1
ATOM 682 N N . ARG A 1 88 ? -0.252 -9.506 7.507 1.00 64.19 88 ARG A N 1
ATOM 683 C CA . ARG A 1 88 ? -1.340 -9.791 6.558 1.00 64.19 88 ARG A CA 1
ATOM 684 C C . ARG A 1 88 ? -0.986 -9.214 5.184 1.00 64.19 88 ARG A C 1
ATOM 686 O O . ARG A 1 88 ? -0.675 -8.031 5.061 1.00 64.19 88 ARG A O 1
ATOM 693 N N . ALA A 1 89 ? -1.039 -10.041 4.140 1.00 61.28 89 ALA A N 1
ATOM 694 C CA . ALA A 1 89 ? -0.695 -9.639 2.776 1.00 61.28 89 ALA A CA 1
ATOM 695 C C . ALA A 1 89 ? -1.907 -9.736 1.842 1.00 61.28 89 ALA A C 1
ATOM 697 O O . ALA A 1 89 ? -2.525 -10.793 1.731 1.00 61.28 89 ALA A O 1
ATOM 698 N N . ALA A 1 90 ? -2.200 -8.652 1.120 1.00 61.69 90 ALA A N 1
ATOM 699 C CA . ALA A 1 90 ? -3.174 -8.634 0.032 1.00 61.69 90 ALA A CA 1
ATOM 700 C C . ALA A 1 90 ? -2.437 -8.496 -1.309 1.00 61.69 90 ALA A C 1
ATOM 702 O O . ALA A 1 90 ? -1.732 -7.517 -1.561 1.00 61.69 90 ALA A O 1
ATOM 703 N N . ALA A 1 91 ? -2.579 -9.491 -2.185 1.00 57.03 91 ALA A N 1
ATOM 704 C CA . ALA A 1 91 ? -1.948 -9.487 -3.502 1.00 57.03 91 ALA A CA 1
ATOM 705 C C . ALA A 1 91 ? -2.947 -9.019 -4.568 1.00 57.03 91 ALA A C 1
ATOM 707 O O . ALA A 1 91 ? -3.797 -9.794 -5.007 1.00 57.03 91 ALA A O 1
ATOM 708 N N . PHE A 1 92 ? -2.829 -7.768 -5.022 1.00 50.28 92 PHE A N 1
ATOM 709 C CA . PHE A 1 92 ? -3.646 -7.272 -6.129 1.00 50.28 92 PHE A CA 1
ATOM 710 C C . PHE A 1 92 ? -3.009 -7.678 -7.464 1.00 50.28 92 PHE A C 1
ATOM 712 O O . PHE A 1 92 ? -1.950 -7.180 -7.847 1.00 50.28 92 PHE A O 1
ATOM 719 N N . ARG A 1 93 ? -3.630 -8.629 -8.171 1.00 43.88 93 ARG A N 1
ATOM 720 C CA . ARG A 1 93 ? -3.181 -9.076 -9.496 1.00 43.88 93 ARG A CA 1
ATOM 721 C C . ARG A 1 93 ? -3.805 -8.217 -10.588 1.00 43.88 93 ARG A C 1
ATOM 723 O O . ARG A 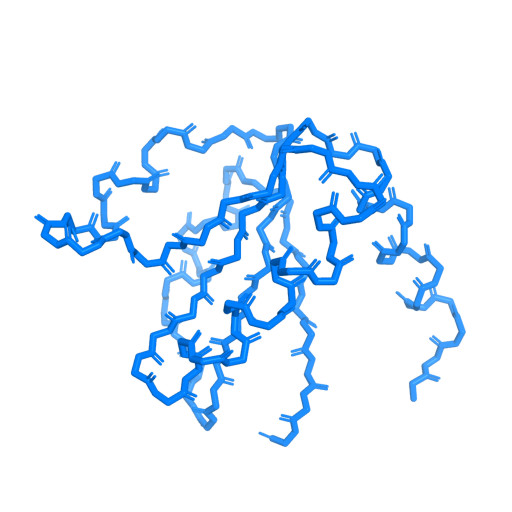1 93 ? -5.020 -8.231 -10.759 1.00 43.88 93 ARG A O 1
ATOM 730 N N . ARG A 1 94 ? -2.973 -7.583 -11.414 1.00 36.72 94 ARG A N 1
ATOM 731 C CA . ARG A 1 94 ? -3.338 -7.254 -12.798 1.00 36.72 94 ARG A CA 1
ATOM 732 C C . ARG A 1 94 ? -2.118 -7.421 -13.710 1.00 36.72 94 ARG A C 1
ATOM 734 O O . ARG A 1 94 ? -1.129 -6.716 -13.529 1.00 36.72 94 ARG A O 1
ATOM 741 N N . CYS A 1 95 ? -2.269 -8.349 -14.661 1.00 34.50 95 CYS A N 1
ATOM 742 C CA . CYS A 1 95 ? -1.335 -8.813 -15.699 1.00 34.50 95 CYS A CA 1
ATOM 743 C C . CYS A 1 95 ? -0.123 -9.630 -15.223 1.00 34.50 95 CYS A C 1
ATOM 745 O O . CYS A 1 95 ? 0.916 -9.052 -14.828 1.00 34.50 95 CYS A O 1
#

Solvent-accessible surface area (backbone atoms only — not comparable to full-atom values): 5550 Å² total; per-residue (Å²): 136,58,71,64,64,52,51,52,51,49,49,49,68,67,71,29,73,36,39,38,28,38,18,61,77,89,20,31,66,57,34,53,51,50,41,58,63,43,47,77,79,38,86,53,58,48,64,35,59,50,94,94,52,58,57,76,65,64,57,69,79,56,43,64,57,27,30,36,37,51,41,64,70,86,50,86,61,75,62,59,74,64,46,58,82,45,27,46,70,49,79,71,85,78,116

Foldseek 3Di:
DDPVLVVVVVVLLVQAPAEEEEADDVRQVVSVVVQVVVCVVDPRYYYPDDVPDDRVVVLVPDAQRYEYEYGDDPDDPPVVVVSVVGYHYDYDDDD

Organism: NCBI:txid1134687

Secondary structure (DSSP, 8-state):
--HHHHHHHHHHHHH-S-EEEEE-GGGHHHHHHHHHHHHTT-S-EEEESPTTS-HHHHTTT--TTSEEEEE-SSS--TTHHHHTTTSEEE-----

InterPro domains:
  IPR001347 SIS domain [PF01380] (13-76)
  IPR046348 SIS domain superfamily [SSF53697] (2-75)

Sequence (95 aa):
MDVQQFAEAIQALVSARRIVIIGMRNAYPAALHLRQQLLQARGQVLVLPQPGQSLSEELVDLTADDLVVVMAFRRRPRIIRRCCCSCRAAAFRRC

Radius of gyration: 12.65 Å; Cα contacts (8 Å, |Δi|>4): 125; chains: 1; bounding box: 35×25×28 Å

Nearest PDB structures (foldseek):
  3fxa-assembly1_D  TM=7.378E-01  e=2.052E-02  Listeria monocytogenes serotype 4b str. F2365
  2cb0-assembly1_A  TM=6.600E-01  e=5.186E-02  Pyrococcus furiosus
  1j5x-assembly1_A  TM=7.015E-01  e=9.413E-02  Thermotoga maritima
  7dnr-assembly1_B  TM=5.724E-01  e=5.541E-02  Escherichia coli K-12
  3knz-assembly1_B  TM=6.416E-01  e=4.614E-01  Salmonella enterica subsp. enterica serovar Typhimurium